Protein AF-A0A2R6AA94-F1 (afdb_monomer)

Nearest PDB structures (foldseek):
  1dp7-assembly1_P-2  TM=8.544E-01  e=2.135E-04  unclassified
  5x11-assembly3_D  TM=3.792E-01  e=9.110E-01  Bacillus spizizenii str. W23
  5x11-assembly4_G  TM=3.618E-01  e=1.618E+00  Bacillus spizizenii str. W23
  5x11-assembly4_H  TM=3.667E-01  e=3.062E+00  Bacillus spizizenii str. W23
  5x11-assembly2_E  TM=3.304E-01  e=2.695E+00  Bacillus spizizenii str. W23

Sequence (175 aa):
MEFPYEFEDDPGKRKKILAECTTDEEKSGILNWALEGLRRLLKTGKFTADEGDSAKIRDRWMRETNPAYDFLTTYVERDPTGAIMKKNLWMRYLAWREEQGLPADGRQNEFSVLVQTMFRAKSMRVRISGERVYVWVGIRWKEQEKQDQEPSNLNYGDEDSSSYRRLGEPELETE

Organism: NCBI:txid1978157

Solvent-accessible surface area (backbone atoms only — not comparable to full-atom values): 10996 Å² total; per-residue (Å²): 136,87,73,96,69,80,84,76,92,45,73,72,56,62,72,41,49,61,61,70,66,57,34,73,65,50,48,51,50,53,47,53,53,49,50,52,52,46,55,50,32,72,72,65,75,49,80,97,61,72,90,78,39,68,65,55,54,48,52,50,50,42,41,76,73,31,66,70,54,32,51,45,70,68,47,43,42,74,28,85,88,26,62,41,47,51,65,58,58,52,50,52,50,52,51,50,32,52,76,70,72,45,78,89,81,87,59,59,66,61,52,52,51,46,48,31,69,76,50,66,34,41,84,45,80,46,76,58,98,88,42,84,43,54,28,32,37,21,26,32,74,37,77,86,65,66,73,75,74,63,89,75,89,65,88,71,80,86,80,79,89,82,68,84,87,71,90,83,74,83,82,76,87,75,135

pLDDT: mean 77.9, std 21.14, range [28.8, 97.06]

Foldseek 3Di:
DDDPDDDDPDPVVVVCVCVVCPDPVNVVVVVVVVVVQVVVCVVVVDHPDPPPCPVVVVLVVCLVPPLLSVLCVPWKDFDQADKDFLVVSVVVSQVVCVVVVHDGDPPSVVSVVVCCVVQVWDWDWDADPNDTTIMTHGMDTDPVVPPPPPDDDDDDPDDDPPPPPDPDDDPDDDD

Mean predicted aligned error: 14.35 Å

Secondary structure (DSSP, 8-state):
-----PPP--HHHHHHHHHHHTSHHHHHHHHHHHHHHHHHHHHHSS----TTTHHHHHHHHHHHH-HHHHHHHHHEEEEEEEEEEHHHHHHHHHHHHHHTTPPP---HHHHHHHHHHHH--EEEEEEETTEEEEEEEEEEE-GGGSSS-S-------S--GGGTT----------

Structure (mmCIF, N/CA/C/O backbone):
data_AF-A0A2R6AA94-F1
#
_entry.id   AF-A0A2R6AA94-F1
#
loop_
_atom_site.group_PDB
_atom_site.id
_atom_site.type_symbol
_atom_site.label_atom_id
_atom_site.label_alt_id
_atom_site.label_comp_id
_atom_site.label_asym_id
_atom_site.label_entity_id
_atom_site.label_seq_id
_atom_site.pdbx_PDB_ins_code
_atom_site.Cartn_x
_atom_site.Cartn_y
_atom_site.Cartn_z
_atom_site.occupancy
_atom_site.B_iso_or_equiv
_atom_site.auth_seq_id
_atom_site.auth_comp_id
_atom_site.auth_asym_id
_atom_site.auth_atom_id
_atom_site.pdbx_PDB_model_num
ATOM 1 N N . MET A 1 1 ? -11.748 8.642 6.843 1.00 55.03 1 MET A N 1
ATOM 2 C CA . MET A 1 1 ? -12.410 9.427 7.908 1.00 55.03 1 MET A CA 1
ATOM 3 C C . MET A 1 1 ? -11.528 10.631 8.121 1.00 55.03 1 MET A C 1
ATOM 5 O O . MET A 1 1 ? -10.407 10.452 8.575 1.00 55.03 1 MET A O 1
ATOM 9 N N . GLU A 1 2 ? -11.968 11.800 7.673 1.00 54.81 2 GLU A N 1
ATOM 10 C CA . GLU A 1 2 ? -11.219 13.036 7.884 1.00 54.81 2 GLU A CA 1
ATOM 11 C C . GLU A 1 2 ? -11.578 13.599 9.255 1.00 54.81 2 GLU A C 1
ATOM 13 O O . GLU A 1 2 ? -12.751 13.637 9.631 1.00 54.81 2 GLU A O 1
ATOM 18 N N . PHE A 1 3 ? -10.559 13.994 10.011 1.00 78.50 3 PHE A N 1
ATOM 19 C CA . PHE A 1 3 ? -10.720 14.688 11.279 1.00 78.50 3 PHE A CA 1
ATOM 20 C C . PHE A 1 3 ? -10.460 16.171 11.002 1.00 78.50 3 PHE A C 1
ATOM 22 O O . PHE A 1 3 ? -9.302 16.564 10.907 1.00 78.50 3 PHE A O 1
ATOM 29 N N . PRO A 1 4 ? -11.506 16.998 10.824 1.00 80.69 4 PRO A N 1
ATOM 30 C CA . PRO A 1 4 ? -11.363 18.388 10.376 1.00 80.69 4 PRO A CA 1
ATOM 31 C C . PRO A 1 4 ? -10.738 19.315 11.431 1.00 80.69 4 PRO A C 1
ATOM 33 O O . PRO A 1 4 ? -10.525 20.494 11.163 1.00 80.69 4 PRO A O 1
ATOM 36 N N . TYR A 1 5 ? -10.472 18.797 12.632 1.00 81.56 5 TYR A N 1
ATOM 37 C CA . TYR A 1 5 ? -9.893 19.533 13.746 1.00 81.56 5 TYR A CA 1
ATOM 38 C C . TYR A 1 5 ? -8.536 18.935 14.108 1.00 81.56 5 TYR A C 1
ATOM 40 O O . TYR A 1 5 ? -8.430 17.736 14.373 1.00 81.56 5 TYR A O 1
ATOM 48 N N . GLU A 1 6 ? -7.518 19.787 14.150 1.00 72.06 6 GLU A N 1
ATOM 49 C CA . GLU A 1 6 ? -6.180 19.450 14.622 1.00 72.06 6 GLU A CA 1
ATOM 50 C C . GLU A 1 6 ? -6.016 19.925 16.070 1.00 72.06 6 GLU A C 1
ATOM 52 O O . GLU A 1 6 ? -6.468 21.010 16.445 1.00 72.06 6 GLU A O 1
ATOM 57 N N . PHE A 1 7 ? -5.389 19.100 16.907 1.00 77.06 7 PHE A N 1
ATOM 58 C CA . PHE A 1 7 ? -5.047 19.512 18.262 1.00 77.06 7 PHE A CA 1
ATOM 59 C C . PHE A 1 7 ? -3.805 20.404 18.204 1.00 77.06 7 PHE A C 1
ATOM 61 O O . PHE A 1 7 ? -2.733 19.945 17.822 1.00 77.06 7 PHE A O 1
ATOM 68 N N . GLU A 1 8 ? -3.932 21.666 18.615 1.00 74.19 8 GLU A N 1
ATOM 69 C CA . GLU A 1 8 ? -2.769 22.535 18.815 1.00 74.19 8 GLU A CA 1
ATOM 70 C C . GLU A 1 8 ? -1.832 21.920 19.864 1.00 74.19 8 GLU A C 1
ATOM 72 O O . GLU A 1 8 ? -2.272 21.566 20.964 1.00 74.19 8 GLU A O 1
ATOM 77 N N . ASP A 1 9 ? -0.535 21.832 19.552 1.00 69.25 9 ASP A N 1
ATOM 78 C CA . ASP A 1 9 ? 0.471 21.205 20.415 1.00 69.25 9 ASP A CA 1
ATOM 79 C C . ASP A 1 9 ? 0.877 22.092 21.610 1.00 69.25 9 ASP A C 1
ATOM 81 O O . ASP A 1 9 ? 2.051 22.322 21.893 1.00 69.25 9 ASP A O 1
ATOM 85 N N . ASP A 1 10 ? -0.102 22.597 22.360 1.00 77.56 10 ASP A N 1
ATOM 86 C CA . ASP A 1 10 ? 0.103 23.416 23.553 1.00 77.56 10 ASP A CA 1
ATOM 87 C C . ASP A 1 10 ? 0.359 22.510 24.781 1.00 77.56 10 ASP A C 1
ATOM 89 O O . ASP A 1 10 ? -0.520 21.735 25.192 1.00 77.56 10 ASP A O 1
ATOM 93 N N . PRO A 1 11 ? 1.555 22.568 25.405 1.00 72.38 11 PRO A N 1
ATOM 94 C CA . PRO A 1 11 ? 1.872 21.799 26.610 1.00 72.38 11 PRO A CA 1
ATOM 95 C C . PRO A 1 11 ? 0.902 22.057 27.776 1.00 72.38 11 PRO A C 1
ATOM 97 O O . PRO A 1 11 ? 0.634 21.153 28.572 1.00 72.38 11 PRO A O 1
ATOM 100 N N . GLY A 1 12 ? 0.358 23.274 27.881 1.00 73.50 12 GLY A N 1
ATOM 101 C CA . GLY A 1 12 ? -0.584 23.668 28.926 1.00 73.50 12 GLY A CA 1
ATOM 102 C C . GLY A 1 12 ? -1.959 23.022 28.760 1.00 73.50 12 GLY A C 1
ATOM 103 O O . GLY A 1 12 ? -2.524 22.530 29.741 1.00 73.50 12 GLY A O 1
ATOM 104 N N . LYS A 1 13 ? -2.472 22.960 27.523 1.00 69.50 13 LYS A N 1
ATOM 105 C CA . LYS A 1 13 ? -3.739 22.281 27.194 1.00 69.50 13 LYS A CA 1
ATOM 106 C C . LYS A 1 13 ? -3.623 20.765 27.360 1.00 69.50 13 LYS A C 1
ATOM 108 O O . LYS A 1 13 ? -4.474 20.161 28.010 1.00 69.50 13 LYS A O 1
ATOM 113 N N . ARG A 1 14 ? -2.530 20.145 26.891 1.00 68.62 14 ARG A N 1
ATOM 114 C CA . ARG A 1 14 ? -2.291 18.689 27.029 1.00 68.62 14 ARG A CA 1
ATOM 115 C C . ARG A 1 14 ? -2.367 18.194 28.469 1.00 68.62 14 ARG A C 1
ATOM 117 O O . ARG A 1 14 ? -2.943 17.141 28.730 1.00 68.62 14 ARG A O 1
ATOM 124 N N . LYS A 1 15 ? -1.824 18.966 29.415 1.00 71.94 15 LYS A N 1
ATOM 125 C CA . LYS A 1 15 ? -1.829 18.601 30.839 1.00 71.94 15 LYS A CA 1
ATOM 126 C C . LYS A 1 15 ? -3.233 18.632 31.462 1.00 71.94 15 LYS A C 1
ATOM 128 O O . LYS A 1 15 ? -3.450 17.966 32.470 1.00 71.94 15 LYS A O 1
ATOM 133 N N . LYS A 1 16 ? -4.170 19.387 30.876 1.00 80.88 16 LYS A N 1
ATOM 134 C CA . LYS A 1 16 ? -5.548 19.540 31.366 1.00 80.88 16 LYS A CA 1
ATOM 135 C C . LYS A 1 16 ? -6.554 18.631 30.668 1.00 80.88 16 LYS A C 1
ATOM 137 O O . LYS A 1 16 ? -7.459 18.159 31.340 1.00 80.88 16 LYS A O 1
ATOM 142 N N . ILE A 1 17 ? -6.352 18.312 29.386 1.00 82.94 17 ILE A N 1
ATOM 143 C CA . ILE A 1 17 ? -7.263 17.467 28.590 1.00 82.94 17 ILE A CA 1
ATOM 144 C C . ILE A 1 17 ? -7.601 16.155 29.300 1.00 82.94 17 ILE A C 1
ATOM 146 O O . ILE A 1 17 ? -8.764 15.784 29.381 1.00 82.94 17 ILE A O 1
ATOM 150 N N . LEU A 1 18 ? -6.605 15.461 29.863 1.00 81.62 18 LEU A N 1
ATOM 151 C CA . LEU A 1 18 ? -6.873 14.214 30.583 1.00 81.62 18 LEU A CA 1
ATOM 152 C C . LEU A 1 18 ? -7.785 14.441 31.791 1.00 81.62 18 LEU A C 1
ATOM 154 O O . LEU A 1 18 ? -8.709 13.667 31.991 1.00 81.62 18 LEU A O 1
ATOM 158 N N . ALA A 1 19 ? -7.559 15.495 32.573 1.00 85.25 19 ALA A N 1
ATOM 159 C CA . ALA A 1 19 ? -8.386 15.800 33.738 1.00 85.25 19 ALA A CA 1
ATOM 160 C C . ALA A 1 19 ? -9.806 16.241 33.342 1.00 85.25 19 ALA A C 1
ATOM 162 O O . ALA A 1 19 ? -10.767 15.851 33.997 1.00 85.25 19 ALA A O 1
ATOM 163 N N . GLU A 1 20 ? -9.938 17.006 32.258 1.00 85.81 20 GLU A N 1
ATOM 164 C CA . GLU A 1 20 ? -11.220 17.497 31.740 1.00 85.81 20 GLU A CA 1
ATOM 165 C C . GLU A 1 20 ? -12.053 16.382 31.087 1.00 85.81 20 GLU A C 1
ATOM 167 O O . GLU A 1 20 ? -13.261 16.334 31.281 1.00 85.81 20 GLU A O 1
ATOM 172 N N . CYS A 1 21 ? -11.425 15.442 30.373 1.00 83.00 21 CYS A N 1
ATOM 173 C CA . CYS A 1 21 ? -12.114 14.323 29.719 1.00 83.00 21 CYS A CA 1
ATOM 174 C C . CYS A 1 21 ? -12.300 13.088 30.619 1.00 83.00 21 CYS A C 1
ATOM 176 O O . CYS A 1 21 ? -12.911 12.110 30.195 1.00 83.00 21 CYS A O 1
ATOM 178 N N . THR A 1 22 ? -11.740 13.082 31.834 1.00 88.19 22 THR A N 1
ATOM 179 C CA . THR A 1 22 ? -11.863 11.956 32.782 1.00 88.19 22 THR A CA 1
ATOM 180 C C . THR A 1 22 ? -12.438 12.382 34.132 1.00 88.19 22 THR A C 1
ATOM 182 O O . THR A 1 22 ? -12.116 11.797 35.171 1.00 88.19 22 THR A O 1
ATOM 185 N N . THR A 1 23 ? -13.330 13.374 34.128 1.00 92.81 23 THR A N 1
ATOM 186 C CA . THR A 1 23 ? -14.190 13.647 35.286 1.00 92.81 23 THR A CA 1
ATOM 187 C C . THR A 1 23 ? -15.057 12.429 35.601 1.00 92.81 23 THR A C 1
ATOM 189 O O . THR A 1 23 ? -15.234 11.527 34.774 1.00 92.81 23 THR A O 1
ATOM 192 N N . ASP A 1 24 ? -15.580 12.355 36.819 1.00 93.19 24 ASP A N 1
ATOM 193 C CA . ASP A 1 24 ? -16.389 11.205 37.225 1.00 93.19 24 ASP A CA 1
ATOM 194 C C . ASP A 1 24 ? -17.724 11.157 36.466 1.00 93.19 24 ASP A C 1
ATOM 196 O O . ASP A 1 24 ? -18.227 10.068 36.170 1.00 93.19 24 ASP A O 1
ATOM 200 N N . GLU A 1 25 ? -18.239 12.315 36.049 1.00 93.88 25 GLU A N 1
ATOM 201 C CA . GLU A 1 25 ? -19.372 12.445 35.138 1.00 93.88 25 GLU A CA 1
ATOM 202 C C . GLU A 1 25 ? -19.054 11.880 33.747 1.00 93.88 25 GLU A C 1
ATOM 204 O O . GLU A 1 25 ? -19.809 11.040 33.257 1.00 93.88 25 GLU A O 1
ATOM 209 N N . GLU A 1 26 ? -17.927 12.262 33.133 1.00 93.38 26 GLU A N 1
ATOM 210 C CA . GLU A 1 26 ? -17.515 11.756 31.812 1.00 93.38 26 GLU A CA 1
ATOM 211 C C . GLU A 1 26 ? -17.250 10.246 31.846 1.00 93.38 26 GLU A C 1
ATOM 213 O O . GLU A 1 26 ? -17.718 9.500 30.983 1.00 93.38 26 GLU A O 1
ATOM 218 N N . LYS A 1 27 ? -16.578 9.749 32.895 1.00 92.69 27 LYS A N 1
ATOM 219 C CA . LYS A 1 27 ? -16.373 8.304 33.101 1.00 92.69 27 LYS A CA 1
ATOM 220 C C . LYS A 1 27 ? -17.699 7.559 33.209 1.00 92.69 27 LYS A C 1
ATOM 222 O O . LYS A 1 27 ? -17.864 6.509 32.588 1.00 92.69 27 LYS A O 1
ATOM 227 N N . SER A 1 28 ? -18.639 8.091 33.989 1.00 95.25 28 SER A N 1
ATOM 228 C CA . SER A 1 28 ? -19.971 7.502 34.144 1.00 95.25 28 SER A CA 1
ATOM 229 C C . SER A 1 28 ? -20.755 7.547 32.830 1.00 95.25 28 SER A C 1
ATOM 231 O O . SER A 1 28 ? -21.436 6.581 32.487 1.00 95.25 28 SER A O 1
ATOM 233 N N . GLY A 1 29 ? -20.617 8.624 32.053 1.00 94.75 29 GLY A N 1
ATOM 234 C CA . GLY A 1 29 ? -21.194 8.765 30.717 1.00 94.75 29 GLY A CA 1
ATOM 235 C C . GLY A 1 29 ? -20.677 7.705 29.743 1.00 94.75 29 GLY A C 1
ATOM 236 O O . GLY A 1 29 ? -21.471 6.966 29.156 1.00 94.75 29 GLY A O 1
ATOM 237 N N . ILE A 1 30 ? -19.353 7.562 29.638 1.00 95.19 30 ILE A N 1
ATOM 238 C CA . ILE A 1 30 ? -18.699 6.540 28.808 1.00 95.19 30 ILE A CA 1
ATOM 239 C C . ILE A 1 30 ? -19.108 5.132 29.254 1.00 95.19 30 ILE A C 1
ATOM 241 O O . ILE A 1 30 ? -19.398 4.280 28.412 1.00 95.19 30 ILE A O 1
ATOM 245 N N . LEU A 1 31 ? -19.182 4.877 30.565 1.00 95.56 31 LEU A N 1
ATOM 246 C CA . LEU A 1 31 ? -19.634 3.592 31.099 1.00 95.56 31 LEU A CA 1
ATOM 247 C C . LEU A 1 31 ? -21.081 3.291 30.690 1.00 95.56 31 LEU A C 1
ATOM 249 O O . LEU A 1 31 ? -21.365 2.187 30.231 1.00 95.56 31 LEU A O 1
ATOM 253 N N . ASN A 1 32 ? -21.987 4.261 30.803 1.00 97.06 32 ASN A N 1
ATOM 254 C CA . ASN A 1 32 ? -23.380 4.090 30.392 1.00 97.06 32 ASN A CA 1
ATOM 255 C C . ASN A 1 32 ? -23.495 3.793 28.890 1.00 97.06 32 ASN A C 1
ATOM 257 O O . ASN A 1 32 ? -24.249 2.903 28.493 1.00 97.06 32 ASN A O 1
ATOM 261 N N . TRP A 1 33 ? -22.703 4.468 28.053 1.00 95.44 33 TRP A N 1
ATOM 262 C CA . TRP A 1 33 ? -22.616 4.162 26.621 1.00 95.44 33 TRP A CA 1
ATOM 263 C C . TRP A 1 33 ? -22.083 2.752 26.356 1.00 95.44 33 TRP A C 1
ATOM 265 O O . TRP A 1 33 ? -22.627 2.032 25.516 1.00 95.44 33 TRP A O 1
ATOM 275 N N . ALA A 1 34 ? -21.051 2.326 27.088 1.00 95.44 34 ALA A N 1
ATOM 276 C CA . ALA A 1 34 ? -20.500 0.981 26.975 1.00 95.44 34 ALA A CA 1
ATOM 277 C C . ALA A 1 34 ? -21.518 -0.093 27.394 1.00 95.44 34 ALA A C 1
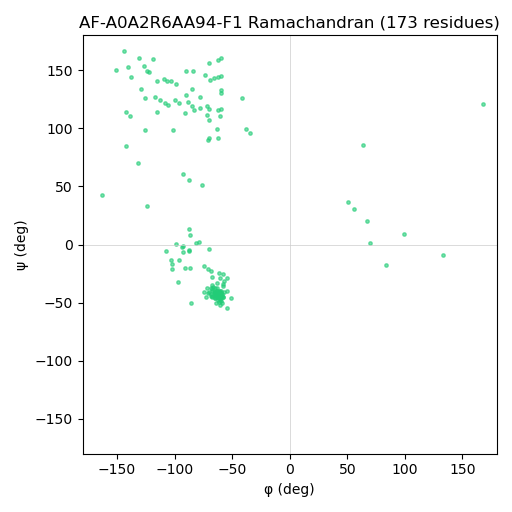ATOM 279 O O . ALA A 1 34 ? -21.637 -1.116 26.720 1.00 95.44 34 ALA A O 1
ATOM 280 N N . LEU A 1 35 ? -22.291 0.147 28.458 1.00 96.62 35 LEU A N 1
ATOM 281 C CA . LEU A 1 35 ? -23.354 -0.750 28.921 1.00 96.62 35 LEU A CA 1
ATOM 282 C C . LEU A 1 35 ? -24.502 -0.857 27.912 1.00 96.62 35 LEU A C 1
ATOM 284 O O . LEU A 1 35 ? -24.985 -1.961 27.659 1.00 96.62 35 LEU A O 1
ATOM 288 N N . GLU A 1 36 ? -24.907 0.250 27.289 1.00 95.44 36 GLU A N 1
ATOM 289 C CA . GLU A 1 36 ? -25.899 0.223 26.208 1.00 95.44 36 GLU A CA 1
ATOM 290 C C . GLU A 1 36 ? -25.370 -0.558 24.993 1.00 95.44 36 GLU A C 1
ATOM 292 O O . GLU A 1 36 ? -26.054 -1.427 24.443 1.00 95.44 36 GLU A O 1
ATOM 297 N N . GLY A 1 37 ? -24.105 -0.333 24.622 1.00 93.19 37 GLY A N 1
ATOM 298 C CA . GLY A 1 37 ? -23.417 -1.103 23.587 1.00 93.19 37 GLY A CA 1
ATOM 299 C C . GLY A 1 37 ? -23.360 -2.603 23.898 1.00 93.19 37 GLY A C 1
ATOM 300 O O . GLY A 1 37 ? -23.638 -3.421 23.018 1.00 93.19 37 GLY A O 1
ATOM 301 N N . LEU A 1 38 ? -23.068 -2.968 25.149 1.00 94.00 38 LEU A N 1
ATOM 302 C CA . LEU A 1 38 ? -23.065 -4.348 25.632 1.00 94.00 38 LEU A CA 1
ATOM 303 C C . LEU A 1 38 ? -24.464 -4.966 25.570 1.00 94.00 38 LEU A C 1
ATOM 305 O O . LEU A 1 38 ? -24.617 -6.082 25.080 1.00 94.00 38 LEU A O 1
ATOM 309 N N . ARG A 1 39 ? -25.499 -4.245 26.011 1.00 95.12 39 ARG A N 1
ATOM 310 C CA . ARG A 1 39 ? -26.891 -4.708 25.935 1.00 95.12 39 ARG A CA 1
ATOM 311 C C . ARG A 1 39 ? -27.298 -4.997 24.493 1.00 95.12 39 ARG A C 1
ATOM 313 O O . ARG A 1 39 ? -27.901 -6.036 24.220 1.00 95.12 39 ARG A O 1
ATOM 320 N N . ARG A 1 40 ? -26.938 -4.106 23.564 1.00 93.31 40 ARG A N 1
ATOM 321 C CA . ARG A 1 40 ? -27.139 -4.315 22.126 1.00 93.31 40 ARG A CA 1
ATOM 322 C C . ARG A 1 40 ? -26.400 -5.562 21.644 1.00 93.31 40 ARG A C 1
ATOM 324 O O . ARG A 1 40 ? -27.021 -6.394 20.995 1.00 93.31 40 ARG A O 1
ATOM 331 N N . LEU A 1 41 ? -25.123 -5.709 21.999 1.00 93.06 41 LEU A N 1
ATOM 332 C CA . LEU A 1 41 ? -24.277 -6.835 21.594 1.00 93.06 41 LEU A CA 1
ATOM 333 C C . LEU A 1 41 ? -24.817 -8.183 22.087 1.00 93.06 41 LEU A C 1
ATOM 335 O O . LEU A 1 41 ? -24.883 -9.134 21.316 1.00 93.06 41 LEU A O 1
ATOM 339 N N . LEU A 1 42 ? -25.250 -8.258 23.348 1.00 94.38 42 LEU A N 1
ATOM 340 C CA . LEU A 1 42 ? -25.860 -9.460 23.920 1.00 94.38 42 LEU A CA 1
ATOM 341 C C . LEU A 1 42 ? -27.176 -9.825 23.219 1.00 94.38 42 LEU A C 1
ATOM 343 O O . LEU A 1 42 ? -27.481 -11.004 23.070 1.00 94.38 42 LEU A O 1
ATOM 347 N N . LYS A 1 43 ? -27.944 -8.828 22.757 1.00 92.94 43 LYS A N 1
ATOM 348 C CA . LYS A 1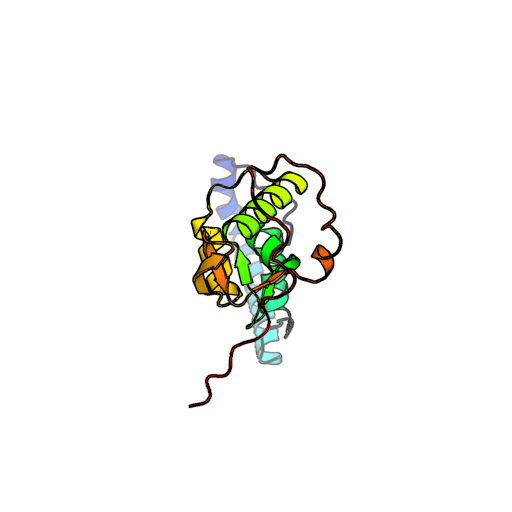 43 ? -29.187 -9.043 22.002 1.00 92.94 43 LYS A CA 1
ATOM 349 C C . LYS A 1 43 ? -28.934 -9.495 20.559 1.00 92.94 43 LYS A C 1
ATOM 351 O O . LYS A 1 43 ? -29.674 -10.334 20.057 1.00 92.94 43 LYS A O 1
ATOM 356 N N . THR A 1 44 ? -27.948 -8.915 19.874 1.00 89.88 44 THR A N 1
ATOM 357 C CA . THR A 1 44 ? -27.647 -9.215 18.461 1.00 89.88 44 THR A CA 1
ATOM 358 C C . THR A 1 44 ? -26.717 -10.412 18.285 1.00 89.88 44 THR A C 1
ATOM 360 O O . THR A 1 44 ? -26.657 -10.968 17.192 1.00 89.88 44 THR A O 1
ATOM 363 N N . GLY A 1 45 ? -25.964 -10.790 19.322 1.00 89.25 45 GLY A N 1
ATOM 364 C CA . GLY A 1 45 ? -24.968 -11.866 19.290 1.00 89.25 45 GLY A CA 1
ATOM 365 C C . GLY A 1 45 ? -23.720 -11.551 18.456 1.00 89.25 45 GLY A C 1
ATOM 366 O O . GLY A 1 45 ? -22.836 -12.395 18.336 1.00 89.25 45 GLY A O 1
ATOM 367 N N . LYS A 1 46 ? -23.635 -10.352 17.869 1.00 83.12 46 LYS A N 1
ATOM 368 C CA . LYS A 1 46 ? -22.522 -9.904 17.024 1.00 83.12 46 LYS A CA 1
ATOM 369 C C . LYS A 1 46 ? -22.341 -8.396 17.098 1.00 83.12 46 LYS A C 1
ATOM 371 O O . LYS A 1 46 ? -23.312 -7.658 17.301 1.00 83.12 46 LYS A O 1
ATOM 376 N N . PHE A 1 47 ? -21.103 -7.943 16.915 1.00 82.94 47 PHE A N 1
ATOM 377 C CA . PHE A 1 47 ? -20.822 -6.523 16.731 1.00 82.94 47 PHE A CA 1
ATOM 378 C C . PHE A 1 47 ? -21.517 -6.020 15.468 1.00 82.94 47 PHE A C 1
ATOM 380 O O . PHE A 1 47 ? -21.605 -6.733 14.469 1.00 82.94 47 PHE A O 1
ATOM 387 N N . THR A 1 48 ? -21.990 -4.777 15.511 1.00 72.69 48 THR A N 1
ATOM 388 C CA . THR A 1 48 ? -22.420 -4.068 14.310 1.00 72.69 48 THR A CA 1
ATOM 389 C C . THR A 1 48 ? -21.166 -3.731 13.508 1.00 72.69 48 THR A C 1
ATOM 391 O O . THR A 1 48 ? -20.520 -2.717 13.747 1.00 72.69 48 THR A O 1
ATOM 394 N N . ALA A 1 49 ? -20.770 -4.634 12.624 1.00 64.31 49 ALA A N 1
ATOM 395 C CA . ALA A 1 49 ? -19.822 -4.356 11.561 1.00 64.31 49 ALA A CA 1
ATOM 396 C C . ALA A 1 49 ? -20.609 -4.356 10.253 1.00 64.31 49 ALA A C 1
ATOM 398 O O . ALA A 1 49 ? -21.512 -5.181 10.093 1.00 64.31 49 ALA A O 1
ATOM 399 N N . ASP A 1 50 ? -20.267 -3.471 9.320 1.00 57.91 50 ASP A N 1
ATOM 400 C CA . ASP A 1 50 ? -20.659 -3.682 7.931 1.00 57.91 50 ASP A CA 1
ATOM 401 C C . ASP A 1 50 ? -19.973 -4.975 7.465 1.00 57.91 50 ASP A C 1
ATOM 403 O O . ASP A 1 50 ? -18.764 -5.019 7.210 1.00 57.91 50 ASP A O 1
ATOM 407 N N . GLU A 1 51 ? -20.732 -6.073 7.462 1.00 49.84 51 GLU A N 1
ATOM 408 C CA . GLU A 1 51 ? -20.296 -7.386 6.991 1.00 49.84 51 GLU A CA 1
ATOM 409 C C . GLU A 1 51 ? -19.952 -7.266 5.497 1.00 49.84 51 GLU A C 1
ATOM 411 O O . GLU A 1 51 ? -20.810 -7.380 4.627 1.00 49.84 51 GLU A O 1
ATOM 416 N N . GLY A 1 52 ? -18.681 -6.974 5.201 1.00 56.12 52 GLY A N 1
ATOM 417 C CA . GLY A 1 52 ? -18.152 -6.840 3.840 1.00 56.12 52 GLY A CA 1
ATOM 418 C C . GLY A 1 52 ? -17.281 -5.608 3.581 1.00 56.12 52 GLY A C 1
ATOM 419 O O . GLY A 1 52 ? -16.650 -5.546 2.524 1.00 56.12 52 GLY A O 1
ATOM 420 N N . ASP A 1 53 ? -17.197 -4.656 4.516 1.00 62.59 53 ASP A N 1
ATOM 421 C CA . ASP A 1 53 ? -16.524 -3.371 4.269 1.00 62.59 53 ASP A CA 1
ATOM 422 C C . ASP A 1 53 ? -15.128 -3.240 4.879 1.00 62.59 53 ASP A C 1
ATOM 424 O O . ASP A 1 53 ? -14.386 -2.361 4.469 1.00 62.59 53 ASP A O 1
ATOM 428 N N . SER A 1 54 ? -14.687 -4.111 5.791 1.00 72.62 54 SER A N 1
ATOM 429 C CA . SER A 1 54 ? -13.356 -3.953 6.410 1.00 72.62 54 SER A CA 1
ATOM 430 C C . SER A 1 54 ? -12.209 -3.995 5.390 1.00 72.62 54 SER A C 1
ATOM 432 O O . SER A 1 54 ? -11.282 -3.189 5.469 1.00 72.62 54 SER A O 1
ATOM 434 N N . ALA A 1 55 ? -12.293 -4.881 4.392 1.00 75.69 55 ALA A N 1
ATOM 435 C CA . ALA A 1 55 ? -11.337 -4.942 3.289 1.00 75.69 55 ALA A CA 1
ATOM 436 C C . ALA A 1 55 ? -11.437 -3.708 2.378 1.00 75.69 55 ALA A C 1
ATOM 438 O O . ALA A 1 55 ? -10.418 -3.124 2.037 1.00 75.69 55 ALA A O 1
ATOM 439 N N . LYS A 1 56 ? -12.652 -3.252 2.052 1.00 78.69 56 LYS A N 1
ATOM 440 C CA . LYS A 1 56 ? -12.878 -2.067 1.208 1.00 78.69 56 LYS A CA 1
ATOM 441 C C . LYS A 1 56 ? -12.442 -0.769 1.887 1.00 78.69 56 LYS A C 1
ATOM 443 O O . LYS A 1 56 ? -11.857 0.094 1.241 1.00 78.69 56 LYS A O 1
ATOM 448 N N . ILE A 1 57 ? -12.706 -0.635 3.186 1.00 79.56 57 ILE A N 1
ATOM 449 C CA . ILE A 1 57 ? -12.261 0.475 4.032 1.00 79.56 57 ILE A CA 1
ATOM 450 C C . ILE A 1 57 ? -10.737 0.470 4.102 1.00 79.56 57 ILE A C 1
ATOM 452 O O . ILE A 1 57 ? -10.120 1.516 3.916 1.00 79.56 57 ILE A O 1
ATOM 456 N N . ARG A 1 58 ? -10.123 -0.701 4.315 1.00 82.75 58 ARG A N 1
ATOM 457 C CA . ARG A 1 58 ? -8.665 -0.846 4.302 1.00 82.75 58 ARG A CA 1
ATOM 458 C C . ARG A 1 58 ? -8.072 -0.464 2.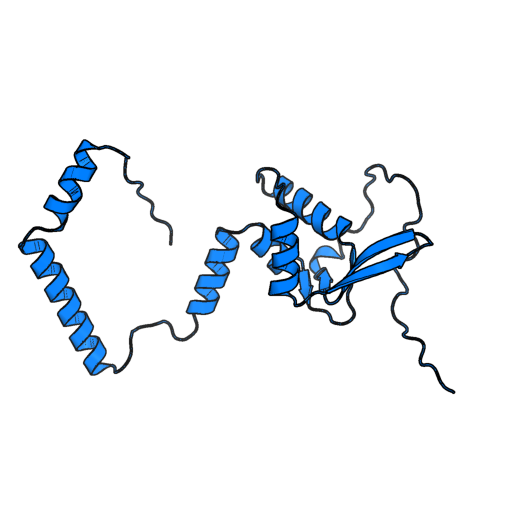947 1.00 82.75 58 ARG A C 1
ATOM 460 O O . ARG A 1 58 ? -7.106 0.287 2.921 1.00 82.75 58 ARG A O 1
ATOM 467 N N . ASP A 1 59 ? -8.633 -0.955 1.848 1.00 83.75 59 ASP A N 1
ATOM 468 C CA . ASP A 1 59 ? -8.140 -0.663 0.500 1.00 83.75 59 ASP A CA 1
ATOM 469 C C . ASP A 1 59 ? -8.283 0.826 0.170 1.00 83.75 59 ASP A C 1
ATOM 471 O O . ASP A 1 59 ? -7.349 1.427 -0.357 1.00 83.75 59 ASP A O 1
ATOM 475 N N . ARG A 1 60 ? -9.410 1.451 0.542 1.00 83.44 60 ARG A N 1
ATOM 476 C CA . ARG A 1 60 ? -9.609 2.902 0.416 1.00 83.44 60 ARG A CA 1
ATOM 477 C C . ARG A 1 60 ? -8.553 3.675 1.201 1.00 83.44 60 ARG A C 1
ATOM 479 O O . ARG A 1 60 ? -7.879 4.526 0.637 1.00 83.44 60 ARG A O 1
ATOM 486 N N . TRP A 1 61 ? -8.361 3.327 2.471 1.00 85.31 61 TRP A N 1
ATOM 487 C CA . TRP A 1 61 ? -7.376 3.979 3.329 1.00 85.31 61 TRP A CA 1
ATOM 488 C C . TRP A 1 61 ? -5.945 3.810 2.802 1.00 85.31 61 TRP A C 1
ATOM 490 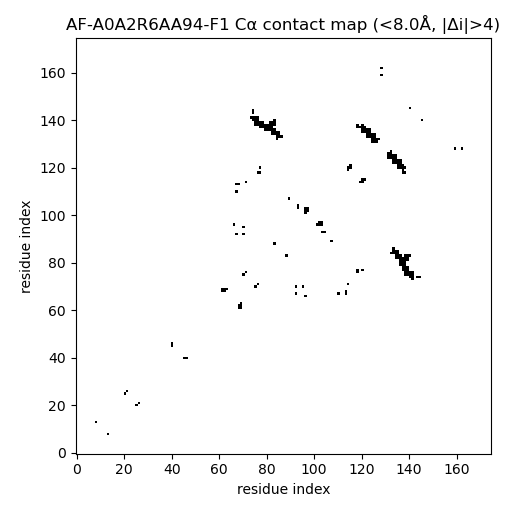O O . TRP A 1 61 ? -5.160 4.754 2.820 1.00 85.31 61 TRP A O 1
ATOM 500 N N . MET A 1 62 ? -5.598 2.631 2.279 1.00 86.00 62 MET A N 1
ATOM 501 C CA . MET A 1 62 ? -4.282 2.390 1.680 1.00 86.00 62 MET A CA 1
ATOM 502 C C . MET A 1 62 ? -4.067 3.194 0.397 1.00 86.00 62 MET A C 1
ATOM 504 O O . MET A 1 62 ? -2.959 3.677 0.187 1.00 86.00 62 MET A O 1
ATOM 508 N N . ARG A 1 63 ? -5.094 3.380 -0.441 1.00 86.44 63 ARG A N 1
ATOM 509 C CA . ARG A 1 63 ? -4.998 4.259 -1.620 1.00 86.44 63 ARG A CA 1
ATOM 510 C C . ARG A 1 63 ? -4.782 5.718 -1.228 1.00 86.44 63 ARG A C 1
ATOM 512 O O . ARG A 1 63 ? -3.940 6.381 -1.816 1.00 86.44 63 ARG A O 1
ATOM 519 N N . GLU A 1 64 ? -5.489 6.187 -0.203 1.00 83.44 64 GLU A N 1
ATOM 520 C CA . GLU A 1 64 ? -5.367 7.565 0.294 1.00 83.44 64 GLU A CA 1
ATOM 521 C C . GLU A 1 64 ? -4.000 7.838 0.947 1.00 83.44 64 GLU A C 1
ATOM 523 O O . GLU A 1 64 ? -3.467 8.938 0.839 1.00 83.44 64 GLU A O 1
ATOM 528 N N . THR A 1 65 ? -3.414 6.846 1.627 1.00 86.44 65 THR A N 1
ATOM 529 C CA . THR A 1 65 ? -2.201 7.043 2.446 1.00 86.44 65 THR A CA 1
ATOM 530 C C . THR A 1 65 ? -0.906 6.556 1.799 1.00 86.44 65 THR A C 1
ATOM 532 O O . THR A 1 65 ? 0.176 6.995 2.196 1.00 86.44 65 THR A O 1
ATOM 535 N N . ASN A 1 66 ? -0.974 5.656 0.813 1.00 90.25 66 ASN A N 1
ATOM 536 C CA . ASN A 1 66 ? 0.195 5.068 0.166 1.00 90.25 66 ASN A CA 1
ATOM 537 C C . ASN A 1 66 ? 0.141 5.250 -1.365 1.00 90.25 66 ASN A C 1
ATOM 539 O O . ASN A 1 66 ? -0.444 4.423 -2.070 1.00 90.25 66 ASN A O 1
ATOM 543 N N . PRO A 1 67 ? 0.840 6.266 -1.907 1.00 91.69 67 PRO A N 1
ATOM 544 C CA . PRO A 1 67 ? 0.873 6.531 -3.345 1.00 91.69 67 PRO A CA 1
ATOM 545 C C . PRO A 1 67 ? 1.394 5.363 -4.193 1.00 91.69 67 PRO A C 1
ATOM 547 O O . PRO A 1 67 ? 0.916 5.142 -5.301 1.00 91.69 67 PRO A O 1
ATOM 550 N N . ALA A 1 68 ? 2.352 4.576 -3.688 1.00 93.00 68 ALA A N 1
ATOM 551 C CA . ALA A 1 68 ? 2.849 3.399 -4.405 1.00 93.00 68 ALA A CA 1
ATOM 552 C C . ALA A 1 68 ? 1.775 2.310 -4.514 1.00 93.00 68 ALA A C 1
ATOM 554 O O . ALA A 1 68 ? 1.661 1.649 -5.546 1.00 93.00 68 ALA A O 1
ATOM 555 N N . TYR A 1 69 ? 0.984 2.128 -3.455 1.00 93.81 69 TYR A N 1
ATOM 556 C CA . TYR A 1 69 ? -0.146 1.207 -3.460 1.00 93.81 69 TYR A CA 1
ATOM 557 C C . TYR A 1 69 ? -1.220 1.671 -4.446 1.00 93.81 69 TYR A C 1
ATOM 559 O O . TYR A 1 69 ? -1.698 0.865 -5.248 1.00 93.81 69 TYR A O 1
ATOM 567 N N . ASP A 1 70 ? -1.566 2.958 -4.439 1.00 94.31 70 ASP A N 1
ATOM 568 C CA . ASP A 1 70 ? -2.562 3.496 -5.364 1.00 94.31 70 ASP A CA 1
ATOM 569 C C . ASP A 1 70 ? -2.121 3.365 -6.826 1.00 94.31 70 ASP A C 1
ATOM 571 O O . ASP A 1 70 ? -2.848 2.794 -7.639 1.00 94.31 70 ASP A O 1
ATOM 575 N N . PHE A 1 71 ? -0.880 3.746 -7.143 1.00 94.75 71 PHE A N 1
ATOM 576 C CA . PHE A 1 71 ? -0.308 3.561 -8.476 1.00 94.75 71 PHE A CA 1
ATOM 577 C C . PHE A 1 71 ? -0.382 2.097 -8.929 1.00 94.75 71 PHE A C 1
ATOM 579 O O . PHE A 1 71 ? -0.937 1.775 -9.979 1.00 94.75 71 PHE A O 1
ATOM 586 N N . LEU A 1 72 ? 0.144 1.173 -8.124 1.00 95.19 72 LEU A N 1
ATOM 587 C CA . LEU A 1 72 ? 0.193 -0.236 -8.500 1.00 95.19 72 LEU A CA 1
ATOM 588 C C . LEU A 1 72 ? -1.207 -0.842 -8.647 1.00 95.19 72 LEU A C 1
ATOM 590 O O . LEU A 1 72 ? -1.454 -1.573 -9.602 1.00 95.19 72 LEU A O 1
ATOM 594 N N . THR A 1 73 ? -2.137 -0.536 -7.740 1.00 93.00 73 THR A N 1
ATOM 595 C CA . THR A 1 73 ? -3.514 -1.048 -7.833 1.00 93.00 73 THR A CA 1
ATOM 596 C C . THR A 1 73 ? -4.316 -0.414 -8.961 1.00 93.00 73 THR A C 1
ATOM 598 O O . THR A 1 73 ? -5.299 -1.016 -9.403 1.00 93.00 73 THR A O 1
ATOM 601 N N . THR A 1 74 ? -3.921 0.760 -9.445 1.00 93.06 74 THR A N 1
ATOM 602 C CA . THR A 1 74 ? -4.576 1.458 -10.553 1.00 93.06 74 THR A CA 1
ATOM 603 C C . THR A 1 74 ? -4.040 0.979 -11.899 1.00 93.06 74 THR A C 1
ATOM 605 O O . THR A 1 74 ? -4.841 0.518 -12.710 1.00 93.06 74 THR A O 1
ATOM 608 N N . TYR A 1 75 ? -2.719 0.937 -12.094 1.00 94.38 75 TYR A N 1
ATOM 609 C CA . TYR A 1 75 ? -2.095 0.725 -13.410 1.00 94.38 75 TYR A CA 1
ATOM 610 C C . TYR A 1 75 ? -1.565 -0.685 -13.673 1.00 94.38 75 TYR A C 1
ATOM 612 O O . TYR A 1 75 ? -1.320 -1.042 -14.826 1.00 94.38 75 TYR A O 1
ATOM 620 N N . VAL A 1 76 ? -1.381 -1.505 -12.637 1.00 95.75 76 VAL A N 1
ATOM 621 C CA . VAL A 1 76 ? -0.785 -2.841 -12.766 1.00 95.75 76 VAL A CA 1
ATOM 622 C C . VAL A 1 76 ? -1.806 -3.911 -12.407 1.00 95.75 76 VAL A C 1
ATOM 624 O O . VAL A 1 76 ? -2.599 -3.772 -11.474 1.00 95.75 76 VAL A O 1
ATOM 627 N N . GLU A 1 77 ? -1.789 -5.010 -13.151 1.00 95.25 77 GLU A N 1
ATOM 628 C CA . GLU A 1 77 ? -2.556 -6.206 -12.829 1.00 95.25 77 GLU A CA 1
ATOM 629 C C . GLU A 1 77 ? -1.698 -7.466 -12.893 1.00 95.25 77 GLU A C 1
ATOM 631 O O . GLU A 1 77 ? -0.617 -7.502 -13.490 1.00 95.25 77 GLU A O 1
ATOM 636 N N . ARG A 1 78 ? -2.188 -8.519 -12.239 1.00 95.12 78 ARG A N 1
ATOM 637 C CA . ARG A 1 78 ? -1.530 -9.819 -12.236 1.00 95.12 78 ARG A CA 1
ATOM 638 C C . ARG A 1 78 ? -1.809 -10.534 -13.553 1.00 95.12 78 ARG A C 1
ATOM 640 O O . ARG A 1 78 ? -2.962 -10.761 -13.898 1.00 95.12 78 ARG A O 1
ATOM 647 N N . ASP A 1 79 ? -0.749 -10.968 -14.218 1.00 93.44 79 ASP A N 1
ATOM 648 C CA . ASP A 1 79 ? -0.821 -11.805 -15.413 1.00 93.44 79 ASP A CA 1
ATOM 649 C C . ASP A 1 79 ? 0.329 -12.818 -15.362 1.00 93.44 79 ASP A C 1
ATOM 651 O O . ASP A 1 79 ? 1.485 -12.403 -15.433 1.00 93.44 79 ASP A O 1
ATOM 655 N N . PRO A 1 80 ? 0.057 -14.131 -15.236 1.00 90.25 80 PRO A N 1
ATOM 656 C CA . PRO A 1 80 ? 1.094 -15.163 -15.193 1.00 90.25 80 PRO A CA 1
ATOM 657 C C . PRO A 1 80 ? 2.067 -15.138 -16.378 1.00 90.25 80 PRO A C 1
ATOM 659 O O . PRO A 1 80 ? 3.215 -15.546 -16.217 1.00 90.25 80 PRO A O 1
ATOM 662 N N . THR A 1 81 ? 1.612 -14.666 -17.539 1.00 89.06 81 THR A N 1
ATOM 663 C CA . THR A 1 81 ? 2.404 -14.557 -18.774 1.00 89.06 81 THR A CA 1
ATOM 664 C C . THR A 1 81 ? 3.000 -13.166 -18.975 1.00 89.06 81 THR A C 1
ATOM 666 O O . THR A 1 81 ? 3.906 -12.984 -19.785 1.00 89.06 81 THR A O 1
ATOM 669 N N . GLY A 1 82 ? 2.523 -12.185 -18.207 1.00 91.31 82 GLY A N 1
ATOM 670 C CA . GLY A 1 82 ? 2.947 -10.800 -18.301 1.00 91.31 82 GLY A CA 1
ATOM 671 C C . GLY A 1 82 ? 4.340 -10.566 -17.726 1.00 91.31 82 GLY A C 1
ATOM 672 O O . GLY A 1 82 ? 4.743 -11.163 -16.717 1.00 91.31 82 GLY A O 1
ATOM 673 N N . ALA A 1 83 ? 5.054 -9.632 -18.349 1.00 92.19 83 ALA A N 1
ATOM 674 C CA . ALA A 1 83 ? 6.291 -9.097 -17.815 1.00 92.19 83 ALA A CA 1
ATOM 675 C C . ALA A 1 83 ? 6.375 -7.577 -17.997 1.00 92.19 83 ALA A C 1
ATOM 677 O O . ALA A 1 83 ? 5.969 -7.032 -19.021 1.00 92.19 83 ALA A O 1
ATOM 678 N N . ILE A 1 84 ? 6.962 -6.896 -17.011 1.00 93.75 84 ILE A N 1
ATOM 679 C CA . ILE A 1 84 ? 7.278 -5.464 -17.075 1.00 93.75 84 ILE A CA 1
ATOM 680 C C . ILE A 1 84 ? 8.742 -5.270 -16.686 1.00 93.75 84 ILE A C 1
ATOM 682 O O . ILE A 1 84 ? 9.206 -5.805 -15.678 1.00 93.75 84 ILE A O 1
ATOM 686 N N . MET A 1 85 ? 9.490 -4.474 -17.450 1.00 91.69 85 MET A N 1
ATOM 687 C CA . MET A 1 85 ? 10.850 -4.087 -17.064 1.00 91.69 85 MET A CA 1
ATOM 688 C C . MET A 1 85 ? 10.845 -3.344 -15.729 1.00 91.69 85 MET A C 1
ATOM 690 O O . MET A 1 85 ? 10.089 -2.390 -15.543 1.00 91.69 85 MET A O 1
ATOM 694 N N . LYS A 1 86 ? 11.742 -3.728 -14.810 1.00 92.19 86 LYS A N 1
ATOM 695 C CA . LYS A 1 86 ? 11.825 -3.083 -13.490 1.00 92.19 86 LYS A CA 1
ATOM 696 C C . LYS A 1 86 ? 12.068 -1.581 -13.595 1.00 92.19 86 LYS A C 1
ATOM 698 O O . LYS A 1 86 ? 11.467 -0.813 -12.849 1.00 92.19 86 LYS A O 1
ATOM 703 N N . LYS A 1 87 ? 12.941 -1.187 -14.529 1.00 90.31 87 LYS A N 1
ATOM 704 C CA . LYS A 1 87 ? 13.268 0.213 -14.810 1.00 90.31 87 LYS A CA 1
ATOM 705 C C . LYS A 1 87 ? 12.024 0.979 -15.264 1.00 90.31 87 LYS A C 1
ATOM 707 O O . LYS A 1 87 ? 11.718 2.006 -14.676 1.00 90.31 87 LYS A O 1
ATOM 712 N N . ASN A 1 88 ? 11.271 0.446 -16.227 1.00 91.56 88 ASN A N 1
ATOM 713 C CA . ASN A 1 88 ? 10.088 1.118 -16.776 1.00 91.56 88 ASN A CA 1
ATOM 714 C C . ASN A 1 88 ? 8.982 1.269 -15.731 1.00 91.56 88 ASN A C 1
ATOM 716 O O . ASN A 1 88 ? 8.416 2.348 -15.606 1.00 91.56 88 ASN A O 1
ATOM 720 N N . LEU A 1 89 ? 8.724 0.224 -14.935 1.00 93.62 89 LEU A N 1
ATOM 721 C CA . LEU A 1 89 ? 7.732 0.292 -13.861 1.00 93.62 89 LEU A CA 1
ATOM 722 C C . LEU A 1 89 ? 8.078 1.384 -12.837 1.00 93.62 89 LEU A C 1
ATOM 724 O O . LEU A 1 89 ? 7.211 2.151 -12.432 1.00 93.62 89 LEU A O 1
ATOM 728 N N . TRP A 1 90 ? 9.351 1.465 -12.441 1.00 92.69 90 TRP A N 1
ATOM 729 C CA . TRP A 1 90 ? 9.821 2.480 -11.501 1.00 92.69 90 TRP A CA 1
ATOM 730 C C . TRP A 1 90 ? 9.762 3.896 -12.088 1.00 92.69 90 TRP A C 1
ATOM 732 O O . TRP A 1 90 ? 9.280 4.808 -11.425 1.00 92.69 90 TRP A O 1
ATOM 742 N N . MET A 1 91 ? 10.200 4.085 -13.336 1.00 91.75 91 MET A N 1
ATOM 743 C CA . MET A 1 91 ? 10.165 5.399 -13.988 1.00 91.75 91 MET A CA 1
ATOM 744 C C . MET A 1 91 ? 8.733 5.896 -14.203 1.00 91.75 91 MET A C 1
ATOM 746 O O . MET A 1 91 ? 8.460 7.058 -13.924 1.00 91.75 91 MET A O 1
ATOM 750 N N . ARG A 1 92 ? 7.802 5.025 -14.619 1.00 93.94 92 ARG A N 1
ATOM 751 C CA . ARG A 1 92 ? 6.383 5.392 -14.755 1.00 93.94 92 ARG A CA 1
ATOM 752 C C . ARG A 1 92 ? 5.768 5.780 -13.410 1.00 93.94 92 ARG A C 1
ATOM 754 O O . ARG A 1 92 ? 4.994 6.726 -13.371 1.00 93.94 92 ARG A O 1
ATOM 761 N N . TYR A 1 93 ? 6.141 5.110 -12.315 1.00 93.38 93 TYR A N 1
ATOM 762 C CA . TYR A 1 93 ? 5.717 5.513 -10.970 1.00 93.38 93 TYR A CA 1
ATOM 763 C C . TYR A 1 93 ? 6.242 6.903 -10.590 1.00 93.38 93 TYR A C 1
ATOM 765 O O . TYR A 1 93 ? 5.482 7.711 -10.067 1.00 93.38 93 TYR A O 1
ATOM 773 N N . LEU A 1 94 ? 7.515 7.206 -10.868 1.00 90.94 94 LEU A N 1
ATOM 774 C CA . LEU A 1 94 ? 8.076 8.534 -10.600 1.00 90.94 94 LEU A CA 1
ATOM 775 C C . LEU A 1 94 ? 7.392 9.629 -11.430 1.00 90.94 94 LEU A C 1
ATOM 777 O O . LEU A 1 94 ? 7.041 10.661 -10.868 1.00 90.94 94 LEU A O 1
ATOM 781 N N . ALA A 1 95 ? 7.146 9.374 -12.718 1.00 91.06 95 ALA A N 1
ATOM 782 C CA . ALA A 1 95 ? 6.407 10.290 -13.586 1.00 91.06 95 ALA A CA 1
ATOM 783 C C . ALA A 1 95 ? 4.973 10.512 -13.078 1.00 91.06 95 ALA A C 1
ATOM 785 O O . ALA A 1 95 ? 4.544 11.647 -12.909 1.00 91.06 95 ALA A O 1
ATOM 786 N N . TRP A 1 96 ? 4.266 9.437 -12.715 1.00 93.56 96 TRP A N 1
ATOM 787 C CA . TRP A 1 96 ? 2.931 9.546 -12.126 1.00 93.56 96 TRP A CA 1
ATOM 788 C C . TRP A 1 96 ? 2.938 10.346 -10.817 1.00 93.56 96 TRP A C 1
ATOM 790 O O . TRP A 1 96 ? 2.053 11.161 -10.587 1.00 93.56 96 TRP A O 1
ATOM 800 N N . ARG A 1 97 ? 3.945 10.170 -9.950 1.00 91.81 97 ARG A N 1
ATOM 801 C CA . ARG A 1 97 ? 4.061 10.976 -8.724 1.00 91.81 97 ARG A CA 1
ATOM 802 C C . ARG A 1 97 ? 4.207 12.464 -9.023 1.00 91.81 97 ARG A C 1
ATOM 804 O O . ARG A 1 97 ? 3.594 13.268 -8.325 1.00 91.81 97 ARG A O 1
ATOM 811 N N . GLU A 1 98 ? 5.011 12.808 -10.022 1.00 90.88 98 GLU A N 1
ATOM 812 C CA . GLU A 1 98 ? 5.195 14.188 -10.472 1.00 90.88 98 GLU A CA 1
ATOM 813 C C . GLU A 1 98 ? 3.884 14.770 -11.023 1.00 90.88 98 GLU A C 1
ATOM 815 O O . GLU A 1 98 ? 3.492 15.864 -10.622 1.00 90.88 98 GLU A O 1
ATOM 820 N N . GLU A 1 99 ? 3.143 14.001 -11.830 1.00 91.44 99 GLU A N 1
ATOM 821 C CA . GLU A 1 99 ? 1.800 14.361 -12.320 1.00 91.44 99 GLU A CA 1
ATOM 822 C C . GLU A 1 99 ? 0.806 14.617 -11.171 1.00 91.44 99 GLU A C 1
ATOM 824 O O 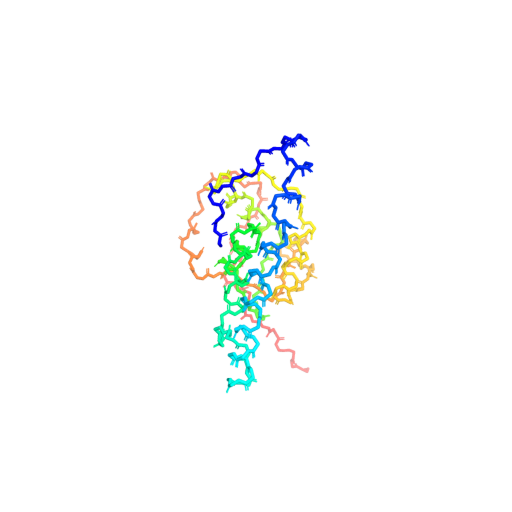. GLU A 1 99 ? -0.033 15.510 -11.265 1.00 91.44 99 GLU A O 1
ATOM 829 N N . GLN A 1 100 ? 0.908 13.863 -10.069 1.00 89.69 100 GLN A N 1
ATOM 830 C CA . GLN A 1 100 ? 0.088 14.053 -8.864 1.00 89.69 100 GLN A CA 1
ATOM 831 C C . GLN A 1 100 ? 0.599 15.169 -7.931 1.00 89.69 100 GLN A C 1
ATOM 833 O O . GLN A 1 100 ? 0.029 15.381 -6.861 1.00 89.69 100 GLN A O 1
ATOM 838 N N . GLY A 1 101 ? 1.685 15.869 -8.283 1.00 89.94 101 GLY A N 1
ATOM 839 C CA . GLY A 1 101 ? 2.286 16.910 -7.4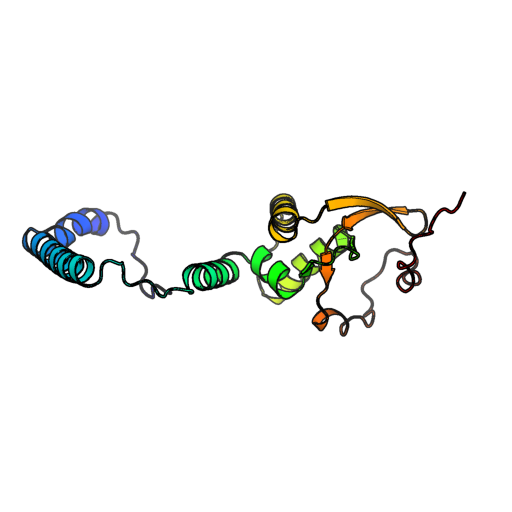40 1.00 89.94 101 GLY A CA 1
ATOM 840 C C . GLY A 1 101 ? 2.912 16.380 -6.143 1.00 89.94 101 GLY A C 1
ATOM 841 O O . GLY A 1 101 ? 3.088 17.130 -5.181 1.00 89.94 101 GLY A O 1
ATOM 842 N N . LEU A 1 102 ? 3.234 15.085 -6.086 1.00 88.56 102 LEU A N 1
ATOM 843 C CA . LEU A 1 102 ? 3.851 14.449 -4.927 1.00 88.56 102 LEU A CA 1
ATOM 844 C C . LEU A 1 102 ? 5.379 14.634 -4.956 1.00 88.56 102 LEU A C 1
ATOM 846 O O . LEU A 1 102 ? 5.983 14.628 -6.027 1.00 88.56 102 LEU A O 1
ATOM 850 N N . PRO A 1 103 ? 6.052 14.710 -3.791 1.00 84.38 103 PRO A N 1
ATOM 851 C CA . PRO A 1 103 ? 7.509 14.840 -3.741 1.00 84.38 103 PRO A CA 1
ATOM 852 C C . PRO A 1 103 ? 8.208 13.624 -4.366 1.00 84.38 103 PRO A C 1
ATOM 854 O O . PRO A 1 103 ? 7.627 12.541 -4.426 1.00 84.38 103 PRO A O 1
ATOM 857 N N . ALA A 1 104 ? 9.466 13.769 -4.786 1.00 78.69 104 ALA A N 1
ATOM 858 C CA . ALA A 1 104 ? 10.246 12.651 -5.319 1.00 78.69 104 ALA A CA 1
ATOM 859 C C . ALA A 1 104 ? 10.400 11.513 -4.286 1.00 78.69 104 ALA A C 1
ATOM 861 O O . ALA A 1 104 ? 10.524 11.762 -3.085 1.00 78.69 104 ALA A O 1
ATOM 862 N N . ASP A 1 105 ? 10.412 10.258 -4.751 1.00 79.75 105 ASP A N 1
ATOM 863 C CA . ASP A 1 105 ? 10.591 9.079 -3.895 1.00 79.75 105 ASP A CA 1
ATOM 864 C C . ASP A 1 105 ? 11.922 8.381 -4.166 1.00 79.75 105 ASP A C 1
ATOM 866 O O . ASP A 1 105 ? 12.192 7.951 -5.285 1.00 79.75 105 ASP A O 1
ATOM 870 N N . GLY A 1 106 ? 12.730 8.205 -3.122 1.00 80.19 106 GLY A N 1
ATOM 871 C CA . GLY A 1 106 ? 13.958 7.408 -3.179 1.00 80.19 106 GLY A CA 1
ATOM 872 C C . GLY A 1 106 ? 13.770 5.943 -2.768 1.00 80.19 106 GLY A C 1
ATOM 873 O O . GLY A 1 106 ? 14.709 5.153 -2.862 1.00 80.19 106 GLY A O 1
ATOM 874 N N . ARG A 1 107 ? 12.586 5.543 -2.285 1.00 87.44 107 ARG A N 1
ATOM 875 C CA . ARG A 1 107 ? 12.372 4.245 -1.617 1.00 87.44 107 ARG A CA 1
ATOM 876 C C . ARG A 1 107 ? 12.034 3.119 -2.597 1.00 87.44 107 ARG A C 1
ATOM 878 O O . ARG A 1 107 ? 11.042 2.405 -2.458 1.00 87.44 107 ARG A O 1
ATOM 885 N N . GLN A 1 108 ? 12.906 2.907 -3.580 1.00 89.19 108 GLN A N 1
ATOM 886 C CA . GLN A 1 108 ? 12.730 1.876 -4.612 1.00 89.19 108 GLN A CA 1
ATOM 887 C C . GLN A 1 108 ? 12.664 0.443 -4.042 1.00 89.19 108 GLN A C 1
ATOM 889 O O . GLN A 1 108 ? 12.001 -0.433 -4.610 1.00 89.19 108 GLN A O 1
ATOM 894 N N . ASN A 1 109 ? 13.323 0.193 -2.906 1.00 89.00 109 ASN A N 1
ATOM 895 C CA . ASN A 1 109 ? 13.276 -1.100 -2.222 1.00 89.00 109 ASN A CA 1
ATOM 896 C C . ASN A 1 109 ? 11.881 -1.392 -1.653 1.00 89.00 109 ASN A C 1
ATOM 898 O O . ASN A 1 109 ? 11.359 -2.483 -1.874 1.00 89.00 109 ASN A O 1
ATOM 902 N N . GLU A 1 110 ? 11.252 -0.417 -0.991 1.00 89.31 110 GLU A N 1
ATOM 903 C CA . GLU A 1 110 ? 9.884 -0.547 -0.465 1.00 89.31 110 GLU A CA 1
ATOM 904 C C . GLU A 1 110 ? 8.885 -0.772 -1.602 1.00 89.31 110 GLU A C 1
ATOM 906 O O . GLU A 1 110 ? 8.062 -1.684 -1.532 1.00 89.31 110 GLU A O 1
ATOM 911 N N . PHE A 1 111 ? 9.030 -0.023 -2.699 1.00 92.62 111 PHE A N 1
ATOM 912 C CA . PHE A 1 111 ? 8.238 -0.227 -3.911 1.00 92.62 111 PHE A CA 1
ATOM 913 C C . PHE A 1 111 ? 8.396 -1.649 -4.470 1.00 92.62 111 PHE A C 1
ATOM 915 O O . PHE A 1 111 ? 7.417 -2.314 -4.797 1.00 92.62 111 PHE A O 1
ATOM 922 N N . SER A 1 112 ? 9.627 -2.160 -4.541 1.00 92.69 112 SER A N 1
ATOM 923 C CA . SER A 1 112 ? 9.898 -3.512 -5.047 1.00 92.69 112 SER A CA 1
ATOM 924 C C . SER A 1 112 ? 9.296 -4.605 -4.161 1.00 92.69 112 SER A C 1
ATOM 926 O O . SER A 1 112 ? 8.737 -5.575 -4.678 1.00 92.69 112 SER A O 1
ATOM 928 N N . VAL A 1 113 ? 9.380 -4.448 -2.837 1.00 93.56 113 VAL A N 1
ATOM 929 C CA . VAL A 1 113 ? 8.730 -5.347 -1.871 1.00 9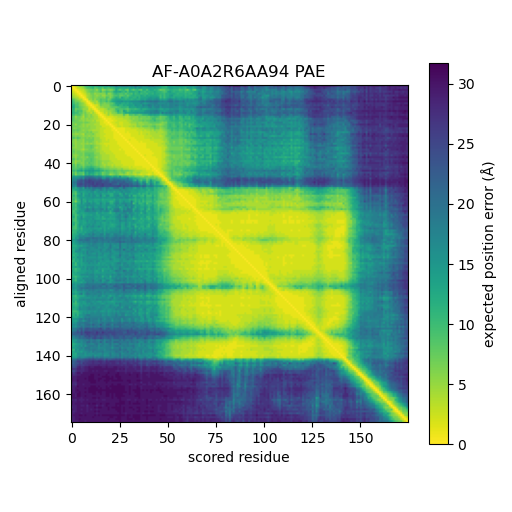3.56 113 VAL A CA 1
ATOM 930 C C . VAL A 1 113 ? 7.211 -5.288 -2.033 1.00 93.56 113 VAL A C 1
ATOM 932 O O . VAL A 1 113 ? 6.548 -6.327 -2.019 1.00 93.56 113 VAL A O 1
ATOM 935 N N . LEU A 1 114 ? 6.646 -4.100 -2.256 1.00 94.00 114 LEU A N 1
ATOM 936 C CA . LEU A 1 114 ? 5.215 -3.935 -2.494 1.00 94.00 114 LEU A CA 1
ATOM 937 C C . LEU A 1 114 ? 4.759 -4.663 -3.771 1.00 94.00 114 LEU A C 1
ATOM 939 O O . LEU A 1 114 ? 3.785 -5.409 -3.737 1.00 94.00 114 LEU A O 1
ATOM 943 N N . VAL A 1 115 ? 5.505 -4.549 -4.875 1.00 95.19 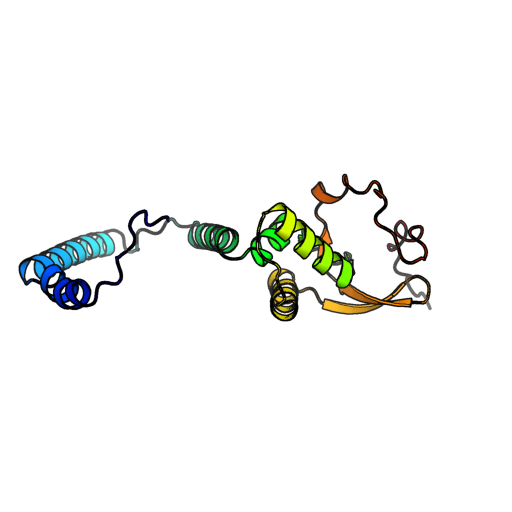115 VAL A N 1
ATOM 944 C CA . VAL A 1 115 ? 5.215 -5.277 -6.127 1.00 95.19 115 VAL A CA 1
ATOM 945 C C . VAL A 1 115 ? 5.206 -6.796 -5.908 1.00 95.19 115 VAL A C 1
ATOM 947 O O . VAL A 1 115 ? 4.294 -7.496 -6.358 1.00 95.19 115 VAL A O 1
ATOM 950 N N . GLN A 1 116 ? 6.197 -7.322 -5.185 1.00 94.75 116 GLN A N 1
ATOM 951 C CA . GLN A 1 116 ? 6.275 -8.750 -4.869 1.00 94.75 116 GLN A CA 1
ATOM 952 C C . GLN A 1 116 ? 5.119 -9.207 -3.977 1.00 94.75 116 GLN A C 1
ATOM 954 O O . GLN A 1 116 ? 4.511 -10.241 -4.244 1.00 94.75 116 GLN A O 1
ATOM 959 N N . THR A 1 117 ? 4.805 -8.450 -2.927 1.00 93.69 117 THR A N 1
ATOM 960 C CA . THR A 1 117 ? 3.774 -8.828 -1.953 1.00 93.69 117 THR A CA 1
ATOM 961 C C . THR A 1 117 ? 2.368 -8.744 -2.541 1.00 93.69 117 THR A C 1
ATOM 963 O O . THR A 1 117 ? 1.580 -9.665 -2.331 1.00 93.69 117 THR A O 1
ATOM 966 N N . MET A 1 118 ? 2.064 -7.709 -3.331 1.00 93.19 118 MET A N 1
ATOM 967 C CA . MET A 1 118 ? 0.730 -7.533 -3.913 1.00 93.19 118 MET A CA 1
ATOM 968 C C . MET A 1 118 ? 0.436 -8.521 -5.040 1.00 93.19 118 MET A C 1
ATOM 970 O O . MET A 1 118 ? -0.638 -9.117 -5.079 1.00 93.19 118 MET A O 1
ATOM 974 N N . PHE A 1 119 ? 1.388 -8.726 -5.953 1.00 94.62 119 PHE A N 1
ATOM 975 C CA . PHE A 1 119 ? 1.129 -9.489 -7.178 1.00 94.62 119 PHE A CA 1
ATOM 976 C C . PHE A 1 119 ? 1.770 -10.876 -7.199 1.00 94.62 119 PHE A C 1
ATOM 978 O O . PHE A 1 119 ? 1.537 -11.646 -8.133 1.00 94.62 119 PHE A O 1
ATOM 985 N N . ARG A 1 120 ? 2.578 -11.219 -6.186 1.00 94.06 120 ARG A N 1
ATOM 986 C CA . ARG A 1 120 ? 3.460 -12.402 -6.198 1.00 94.06 120 ARG A CA 1
ATOM 987 C C . ARG A 1 120 ? 4.410 -12.398 -7.401 1.00 94.06 120 ARG A C 1
ATOM 989 O O . ARG A 1 120 ? 4.778 -13.457 -7.912 1.00 94.06 120 ARG A O 1
ATOM 996 N N . ALA A 1 121 ? 4.777 -11.201 -7.859 1.00 93.44 121 ALA A N 1
ATOM 997 C CA . ALA A 1 121 ? 5.670 -11.006 -8.988 1.00 93.44 121 ALA A CA 1
ATOM 998 C C . ALA A 1 121 ? 7.077 -11.513 -8.654 1.00 93.44 121 ALA A C 1
ATOM 1000 O O . ALA A 1 121 ? 7.567 -11.349 -7.534 1.00 93.44 121 ALA A O 1
ATOM 1001 N N . LYS A 1 122 ? 7.756 -12.095 -9.642 1.00 93.44 122 LYS A N 1
ATOM 1002 C CA . LYS A 1 122 ? 9.134 -12.576 -9.497 1.00 93.44 122 LYS A CA 1
ATOM 1003 C C . LYS A 1 122 ? 10.099 -11.654 -10.219 1.00 93.44 122 LYS A C 1
ATOM 1005 O O . LYS A 1 122 ? 9.826 -11.177 -11.313 1.00 93.44 122 LYS A O 1
ATOM 1010 N N . SER A 1 123 ? 11.254 -11.429 -9.606 1.00 92.88 123 SER A N 1
ATOM 1011 C CA . SER A 1 123 ? 12.362 -10.726 -10.242 1.00 92.88 123 SER A CA 1
ATOM 1012 C C . SER A 1 123 ? 13.179 -11.711 -11.067 1.00 92.88 123 SER A C 1
ATOM 1014 O O . SER A 1 123 ? 13.769 -12.622 -10.492 1.00 92.88 123 SER A O 1
ATOM 1016 N N . MET A 1 124 ? 13.280 -11.496 -12.374 1.00 90.62 124 MET A N 1
ATOM 1017 C CA . MET A 1 124 ? 14.107 -12.314 -13.260 1.00 90.62 124 MET A CA 1
ATOM 1018 C C . MET A 1 124 ? 15.058 -11.436 -14.072 1.00 90.62 124 MET A C 1
ATOM 1020 O O . MET A 1 124 ? 14.786 -10.259 -14.307 1.00 90.62 124 MET A O 1
ATOM 1024 N N . ARG A 1 125 ? 16.192 -12.005 -14.486 1.00 91.19 125 ARG A N 1
ATOM 1025 C CA . ARG A 1 125 ? 17.096 -11.379 -15.452 1.00 91.19 125 ARG A CA 1
ATOM 1026 C C . ARG A 1 125 ? 16.940 -12.096 -16.782 1.00 91.19 125 ARG A C 1
ATOM 1028 O O . ARG A 1 125 ? 17.199 -13.293 -16.854 1.00 91.19 125 ARG A O 1
ATOM 1035 N N . VAL A 1 126 ? 16.539 -11.363 -17.808 1.00 87.19 126 VAL A N 1
ATOM 1036 C CA . VAL A 1 126 ? 16.313 -11.887 -19.159 1.00 87.19 126 VAL A CA 1
ATOM 1037 C C . VAL A 1 126 ? 17.249 -11.194 -20.142 1.00 87.19 126 VAL A C 1
ATOM 1039 O O . VAL A 1 126 ? 17.796 -10.129 -19.839 1.00 87.19 126 VAL A O 1
ATOM 1042 N N . ARG A 1 127 ? 17.476 -11.822 -21.298 1.00 85.62 127 ARG A N 1
ATOM 1043 C CA . ARG A 1 127 ? 18.144 -11.168 -22.424 1.00 85.62 127 ARG A CA 1
ATOM 1044 C C . ARG A 1 127 ? 17.090 -10.639 -23.385 1.00 85.62 127 ARG A C 1
ATOM 1046 O O . ARG A 1 127 ? 16.284 -11.424 -23.867 1.00 85.62 127 ARG A O 1
ATOM 1053 N N . ILE A 1 128 ? 17.106 -9.337 -23.640 1.00 77.12 128 ILE A N 1
ATOM 1054 C CA . ILE A 1 128 ? 16.250 -8.669 -24.626 1.00 77.12 128 ILE A CA 1
ATOM 1055 C C . ILE A 1 128 ? 17.191 -7.898 -25.545 1.00 77.12 128 ILE A C 1
ATOM 1057 O O . ILE A 1 128 ? 18.055 -7.181 -25.051 1.00 77.12 128 ILE A O 1
ATOM 1061 N N . SER A 1 129 ? 17.089 -8.122 -26.857 1.00 76.06 129 SER A N 1
ATOM 1062 C CA . SER A 1 129 ? 17.957 -7.492 -27.869 1.00 76.06 129 SER A CA 1
ATOM 1063 C C . SER A 1 129 ? 19.465 -7.606 -27.569 1.00 76.06 129 SER A C 1
ATOM 1065 O O . SER A 1 129 ? 20.234 -6.686 -27.797 1.00 76.06 129 SER A O 1
ATOM 1067 N N . GLY A 1 130 ? 19.906 -8.740 -27.009 1.00 83.81 130 GLY A N 1
ATOM 1068 C CA . GLY A 1 130 ? 21.312 -8.973 -26.641 1.00 83.81 130 GLY A CA 1
ATOM 1069 C C . GLY A 1 130 ? 21.729 -8.412 -25.274 1.00 83.81 130 GLY A C 1
ATOM 1070 O O . GLY A 1 130 ? 22.697 -8.903 -24.684 1.00 83.81 130 GLY A O 1
ATOM 1071 N N . GLU A 1 131 ? 20.957 -7.492 -24.698 1.00 83.81 131 GLU A N 1
ATOM 1072 C CA . GLU A 1 131 ? 21.231 -6.888 -23.397 1.00 83.81 131 GLU A CA 1
ATOM 1073 C C . GLU A 1 131 ? 20.600 -7.652 -22.232 1.00 83.81 131 GLU A C 1
ATOM 1075 O O . GLU A 1 131 ? 19.542 -8.270 -22.343 1.00 83.81 131 GLU A O 1
ATOM 1080 N N . ARG A 1 132 ? 21.251 -7.605 -21.063 1.00 84.81 132 ARG A N 1
ATOM 1081 C CA . ARG A 1 132 ? 20.730 -8.206 -19.828 1.00 84.81 132 ARG A CA 1
ATOM 1082 C C . ARG A 1 132 ? 19.904 -7.186 -19.058 1.00 84.81 132 ARG A C 1
ATOM 1084 O O . ARG A 1 132 ? 20.461 -6.273 -18.458 1.00 84.81 132 ARG A O 1
ATOM 1091 N N . VAL A 1 133 ? 18.604 -7.429 -18.961 1.00 90.06 133 VAL A N 1
ATOM 1092 C CA . VAL A 1 133 ? 17.665 -6.542 -18.266 1.00 90.06 133 VAL A CA 1
ATOM 1093 C C . VAL A 1 133 ? 16.925 -7.271 -17.148 1.00 90.06 133 VAL A C 1
ATOM 1095 O O . VAL A 1 133 ? 16.675 -8.477 -17.212 1.00 90.06 133 VAL A O 1
ATOM 1098 N N . TYR A 1 134 ? 16.591 -6.535 -16.087 1.00 90.94 134 TYR A N 1
ATOM 1099 C CA . TYR A 1 134 ? 15.773 -7.047 -14.990 1.00 90.94 134 TYR A CA 1
ATOM 1100 C C . TYR A 1 134 ? 14.294 -6.786 -15.261 1.00 90.94 134 TYR A C 1
ATOM 1102 O O . TYR A 1 134 ? 13.879 -5.649 -15.497 1.00 90.94 134 TYR A O 1
ATOM 1110 N N . VAL A 1 135 ? 13.493 -7.837 -15.142 1.00 93.44 135 VAL A N 1
ATOM 1111 C CA . VAL A 1 135 ? 12.048 -7.809 -15.359 1.00 93.44 135 VAL A CA 1
ATOM 1112 C C . VAL A 1 135 ? 11.308 -8.326 -14.133 1.00 93.44 135 VAL A C 1
ATOM 1114 O O . VAL A 1 135 ? 11.806 -9.168 -13.378 1.00 93.44 135 VAL A O 1
ATOM 1117 N N . TRP A 1 136 ? 10.109 -7.799 -13.936 1.00 95.25 136 TRP A N 1
ATOM 1118 C CA . TRP A 1 136 ? 9.082 -8.398 -13.105 1.00 95.25 136 TRP A CA 1
ATOM 1119 C C . TRP A 1 136 ? 8.256 -9.347 -13.964 1.00 95.25 136 TRP A C 1
ATOM 1121 O O . TRP A 1 136 ? 7.695 -8.916 -14.964 1.00 95.25 136 TRP A O 1
ATOM 1131 N N . VAL A 1 137 ? 8.186 -10.616 -13.573 1.00 94.56 137 VAL A N 1
ATOM 1132 C CA . VAL A 1 137 ? 7.360 -11.650 -14.213 1.00 94.56 137 VAL A CA 1
ATOM 1133 C C . VAL A 1 137 ? 6.123 -11.895 -13.357 1.00 94.56 137 VAL A C 1
ATOM 1135 O O . VAL A 1 137 ? 6.229 -11.941 -12.126 1.00 94.56 137 VAL A O 1
ATOM 1138 N N . GLY A 1 138 ? 4.971 -12.087 -13.995 1.00 92.69 138 GLY A N 1
ATOM 1139 C CA . GLY A 1 138 ? 3.691 -12.312 -13.322 1.00 92.69 138 GLY A CA 1
ATOM 1140 C C . GLY A 1 138 ? 2.806 -11.065 -13.231 1.00 92.69 138 GLY A C 1
ATOM 1141 O O . GLY A 1 138 ? 1.804 -11.092 -12.511 1.00 92.69 138 GLY A O 1
ATOM 1142 N N . ILE A 1 139 ? 3.178 -9.976 -13.914 1.00 95.62 139 ILE A N 1
ATOM 1143 C CA . ILE A 1 139 ? 2.445 -8.703 -13.933 1.00 95.62 139 ILE A CA 1
ATOM 1144 C C . ILE A 1 139 ? 2.445 -8.078 -15.325 1.00 95.62 139 ILE A C 1
ATOM 1146 O O . ILE A 1 139 ? 3.391 -8.263 -16.090 1.00 95.62 139 ILE A O 1
ATOM 1150 N N . ARG A 1 140 ? 1.421 -7.278 -15.621 1.00 94.69 140 ARG A N 1
ATOM 1151 C CA . ARG A 1 140 ? 1.344 -6.432 -16.819 1.00 94.69 140 ARG A CA 1
ATOM 1152 C C . ARG A 1 140 ? 0.654 -5.100 -16.518 1.00 94.69 140 ARG A C 1
ATOM 1154 O O . ARG A 1 140 ? 0.020 -4.947 -15.474 1.00 94.69 140 ARG A O 1
ATOM 1161 N N . TRP A 1 141 ? 0.772 -4.156 -17.447 1.00 94.75 141 TRP A N 1
ATOM 1162 C CA . TRP A 1 141 ? -0.008 -2.920 -17.430 1.00 94.75 141 TRP A CA 1
ATOM 1163 C C . TRP A 1 141 ? -1.479 -3.208 -17.726 1.00 94.75 141 TRP A C 1
ATOM 1165 O O . TRP A 1 141 ? -1.788 -4.046 -18.579 1.00 94.75 141 TRP A O 1
ATOM 1175 N N . LYS A 1 142 ? -2.383 -2.502 -17.049 1.00 93.25 142 LYS A N 1
ATOM 1176 C CA . LYS A 1 142 ? -3.810 -2.541 -17.371 1.00 93.25 142 LYS A CA 1
ATOM 1177 C C . LYS A 1 142 ? -4.095 -1.835 -18.694 1.00 93.25 142 LYS A C 1
ATOM 1179 O O . LYS A 1 142 ? -3.362 -0.952 -19.124 1.00 93.25 142 LYS A O 1
ATOM 1184 N N . GLU A 1 143 ? -5.199 -2.216 -19.325 1.00 74.94 143 GLU A N 1
ATOM 1185 C CA . GLU A 1 143 ? -5.579 -1.795 -20.680 1.00 74.94 143 GLU A CA 1
ATOM 1186 C C . GLU A 1 143 ? -5.716 -0.273 -20.871 1.00 74.94 143 GLU A C 1
ATOM 1188 O O . GLU A 1 143 ? -5.479 0.219 -21.971 1.00 74.94 143 GLU A O 1
ATOM 1193 N N . GLN A 1 144 ? -6.008 0.475 -19.802 1.00 61.69 144 GLN A N 1
ATOM 1194 C CA . GLN A 1 144 ? -6.086 1.942 -19.814 1.00 61.69 144 GLN A CA 1
ATOM 1195 C C . GLN A 1 144 ? -4.753 2.622 -20.189 1.00 61.69 144 GLN A C 1
ATOM 1197 O O . GLN A 1 144 ? -4.779 3.702 -20.757 1.00 61.69 144 GLN A O 1
ATOM 1202 N N . GLU A 1 145 ? -3.607 1.965 -19.982 1.00 56.22 145 GLU A N 1
ATOM 1203 C CA . GLU A 1 145 ? -2.270 2.485 -20.330 1.00 56.22 145 GLU A CA 1
ATOM 1204 C C . GLU A 1 145 ? -1.792 2.057 -21.730 1.00 56.22 145 GLU A C 1
ATOM 1206 O O . GLU A 1 145 ? -0.690 2.405 -22.151 1.00 56.22 145 GLU A O 1
ATOM 1211 N N . LYS A 1 146 ? -2.578 1.266 -22.477 1.00 49.47 146 LYS A N 1
ATOM 1212 C CA . LYS A 1 146 ? -2.183 0.856 -23.838 1.00 49.47 146 LYS A CA 1
ATOM 1213 C C . LYS A 1 146 ? -2.327 1.987 -24.866 1.00 49.47 146 LYS A C 1
ATOM 1215 O O . LYS A 1 146 ? -1.751 1.869 -25.942 1.00 49.47 146 LYS A O 1
ATOM 1220 N N . GLN A 1 147 ? -3.101 3.035 -24.566 1.00 37.50 147 GLN A N 1
ATOM 1221 C CA . GLN A 1 147 ? -3.449 4.099 -25.522 1.00 37.50 147 GLN A CA 1
ATOM 1222 C C . GLN A 1 147 ? -2.471 5.286 -25.522 1.00 37.50 147 GLN A C 1
ATOM 1224 O O . GLN A 1 147 ? -2.356 5.944 -26.548 1.00 37.50 147 GLN A O 1
ATOM 1229 N N . ASP A 1 148 ? -1.685 5.483 -24.459 1.00 40.34 148 ASP A N 1
ATOM 1230 C CA . ASP A 1 148 ? -0.690 6.570 -24.370 1.00 40.34 148 ASP A CA 1
ATOM 1231 C C . ASP A 1 148 ? 0.685 6.193 -24.956 1.00 40.34 148 ASP A C 1
ATOM 1233 O O . ASP A 1 148 ? 1.683 6.887 -24.767 1.00 40.34 148 ASP A O 1
ATOM 1237 N N . GLN A 1 149 ? 0.758 5.084 -25.700 1.00 43.38 149 GLN A N 1
ATOM 1238 C CA . GLN A 1 149 ? 1.952 4.685 -26.446 1.00 43.38 149 GLN A CA 1
ATOM 1239 C C . GLN A 1 149 ? 1.917 5.195 -27.895 1.00 43.38 149 GLN A C 1
ATOM 1241 O O . GLN A 1 149 ? 1.996 4.411 -28.839 1.00 43.38 149 GLN A O 1
ATOM 1246 N N . GLU A 1 150 ? 1.863 6.514 -28.081 1.00 33.00 150 GLU A N 1
ATOM 1247 C CA . GLU A 1 150 ? 2.591 7.138 -29.191 1.00 33.00 150 GLU A CA 1
ATOM 1248 C C . GLU A 1 150 ? 3.887 7.723 -28.612 1.00 33.00 150 GLU A C 1
ATOM 1250 O O . GLU A 1 150 ? 3.834 8.477 -27.639 1.00 33.00 150 GLU A O 1
ATOM 1255 N N . PRO A 1 151 ? 5.074 7.359 -29.129 1.00 33.16 151 PRO A N 1
ATOM 1256 C CA . PRO A 1 151 ? 6.335 7.790 -28.545 1.00 33.16 151 PRO A CA 1
ATOM 1257 C C . PRO A 1 151 ? 6.544 9.291 -28.786 1.00 33.16 151 PRO A C 1
ATOM 1259 O O . PRO A 1 151 ? 7.119 9.702 -29.793 1.00 33.16 151 PRO A O 1
ATOM 1262 N N . SER A 1 152 ? 6.109 10.130 -27.846 1.00 32.22 152 SER A N 1
ATOM 1263 C CA . SER A 1 152 ? 6.545 11.520 -27.788 1.00 32.22 152 SER A CA 1
ATOM 1264 C C . SER A 1 152 ? 8.001 11.545 -27.328 1.00 32.22 152 SER A C 1
ATOM 1266 O O . SER A 1 152 ? 8.309 11.191 -26.190 1.00 32.22 152 SER A O 1
ATOM 1268 N N . ASN A 1 153 ? 8.882 11.932 -28.249 1.00 34.50 153 ASN A N 1
ATOM 1269 C CA . ASN A 1 153 ? 10.315 12.160 -28.078 1.00 34.50 153 ASN A CA 1
ATOM 1270 C C . ASN A 1 153 ? 10.695 12.734 -26.697 1.00 34.50 153 ASN A C 1
ATOM 1272 O O . ASN A 1 153 ? 10.738 13.949 -26.511 1.00 34.50 153 ASN A O 1
ATOM 1276 N N . LEU A 1 154 ? 11.087 11.868 -25.764 1.00 28.80 154 LEU A N 1
ATOM 1277 C CA . LEU A 1 154 ? 12.124 12.185 -24.790 1.00 28.80 154 LEU A CA 1
ATOM 1278 C C . LEU A 1 154 ? 13.343 11.360 -25.177 1.00 28.80 154 LEU A C 1
ATOM 1280 O O . LEU A 1 154 ? 13.245 10.144 -25.302 1.00 28.80 154 LEU A O 1
ATOM 1284 N N . ASN A 1 155 ? 14.447 12.064 -25.421 1.00 33.53 155 ASN A N 1
ATOM 1285 C CA . ASN A 1 155 ? 15.708 11.575 -25.966 1.00 33.53 155 ASN A CA 1
ATOM 1286 C C . ASN A 1 155 ? 16.079 10.178 -25.437 1.00 33.53 155 ASN A C 1
ATOM 1288 O O . ASN A 1 155 ? 16.578 10.026 -24.319 1.00 33.53 155 ASN A O 1
ATOM 1292 N N . TYR A 1 156 ? 15.793 9.168 -26.257 1.00 38.91 156 TYR A N 1
ATOM 1293 C CA . TYR A 1 156 ? 16.240 7.804 -26.060 1.00 38.91 156 TYR A CA 1
ATOM 1294 C C . TYR A 1 156 ? 17.749 7.793 -26.301 1.00 38.91 156 TYR A C 1
ATOM 1296 O O . TYR A 1 156 ? 18.199 8.068 -27.407 1.00 38.91 156 TYR A O 1
ATOM 1304 N N . GLY A 1 157 ? 18.527 7.468 -25.267 1.00 34.34 157 GLY A N 1
ATOM 1305 C CA . GLY A 1 157 ? 19.831 6.860 -25.505 1.00 34.34 157 GLY A CA 1
ATOM 1306 C C . GLY A 1 157 ? 19.575 5.558 -26.257 1.00 34.34 157 GLY A C 1
ATOM 1307 O O . GLY A 1 157 ? 18.833 4.714 -25.752 1.00 34.34 157 GLY A O 1
ATOM 1308 N N . ASP A 1 158 ? 20.091 5.501 -27.479 1.00 35.59 158 ASP A N 1
ATOM 1309 C CA . ASP A 1 158 ? 19.839 4.505 -28.515 1.00 35.59 158 ASP A CA 1
ATOM 1310 C C . ASP A 1 158 ? 19.773 3.057 -27.989 1.00 35.59 158 ASP A C 1
ATOM 1312 O O . ASP A 1 158 ? 20.679 2.595 -27.304 1.00 35.59 158 ASP A O 1
ATOM 1316 N N . GLU A 1 159 ? 18.686 2.340 -28.294 1.00 34.88 159 GLU A N 1
ATOM 1317 C CA . GLU A 1 159 ? 18.660 1.266 -29.304 1.00 34.88 159 GLU A CA 1
ATOM 1318 C C . GLU A 1 159 ? 17.355 0.439 -29.212 1.00 34.88 159 GLU A C 1
ATOM 1320 O O . GLU A 1 159 ? 17.011 -0.172 -28.203 1.00 34.88 159 GLU A O 1
ATOM 1325 N N . ASP A 1 160 ? 16.644 0.440 -30.341 1.00 36.06 160 ASP A N 1
ATOM 1326 C CA . ASP A 1 160 ? 15.667 -0.545 -30.819 1.00 36.06 160 ASP A CA 1
ATOM 1327 C C . ASP A 1 160 ? 14.354 -0.784 -30.029 1.00 36.06 160 ASP A C 1
ATOM 1329 O O . ASP A 1 160 ? 14.169 -1.739 -29.272 1.00 36.06 160 ASP A O 1
ATOM 1333 N N . SER A 1 161 ? 13.365 0.063 -30.335 1.00 36.62 161 SER A N 1
ATOM 1334 C CA . SER A 1 161 ? 11.959 -0.025 -29.900 1.00 36.62 161 SER A CA 1
ATOM 1335 C C . SER A 1 161 ? 11.118 -1.058 -30.695 1.00 36.62 161 SER A C 1
ATOM 1337 O O . SER A 1 161 ? 9.921 -1.222 -30.453 1.00 36.62 161 SER A O 1
ATOM 1339 N N . SER A 1 162 ? 11.703 -1.796 -31.649 1.00 33.00 162 SER A N 1
ATOM 1340 C CA . SER A 1 162 ? 10.937 -2.592 -32.629 1.00 33.00 162 SER A CA 1
ATOM 1341 C C . SER A 1 162 ? 10.572 -4.027 -32.190 1.00 33.00 162 SER A C 1
ATOM 1343 O O . SER A 1 162 ? 9.838 -4.729 -32.888 1.00 33.00 162 SER A O 1
ATOM 1345 N N . SER A 1 163 ? 11.021 -4.507 -31.024 1.00 36.09 163 SER A N 1
ATOM 1346 C CA . SER A 1 163 ? 10.930 -5.940 -30.670 1.00 36.09 163 SER A CA 1
ATOM 1347 C C . SER A 1 163 ? 9.688 -6.376 -29.862 1.00 36.09 163 SER A C 1
ATOM 1349 O O . SER A 1 163 ? 9.489 -7.569 -29.631 1.00 36.09 163 SER A O 1
ATOM 1351 N N . TYR A 1 164 ? 8.786 -5.465 -29.478 1.00 39.28 164 TYR A N 1
ATOM 1352 C CA . TYR A 1 164 ? 7.754 -5.752 -28.459 1.00 39.28 164 TYR A CA 1
ATOM 1353 C C . TYR A 1 164 ? 6.439 -6.398 -28.936 1.00 39.28 164 TYR A C 1
ATOM 1355 O O . TYR A 1 164 ? 5.520 -6.548 -28.133 1.00 39.28 164 TYR A O 1
ATOM 1363 N N . ARG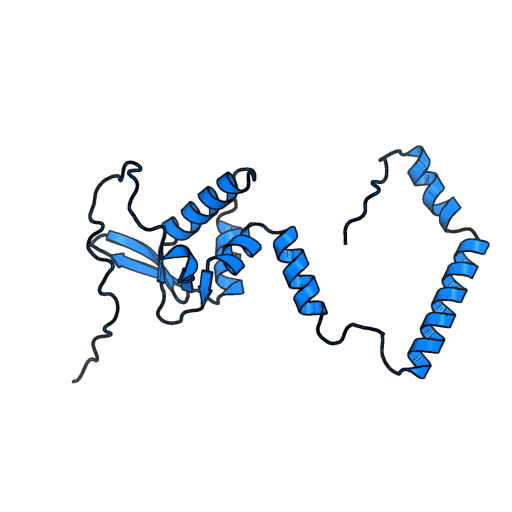 A 1 165 ? 6.311 -6.833 -30.199 1.00 36.34 165 ARG A N 1
ATOM 1364 C CA . ARG A 1 165 ? 5.079 -7.513 -30.675 1.00 36.34 165 ARG A CA 1
ATOM 1365 C C . ARG A 1 165 ? 5.118 -9.043 -30.723 1.00 36.34 165 ARG A C 1
ATOM 1367 O O . ARG A 1 165 ? 4.105 -9.637 -31.074 1.00 36.34 165 ARG A O 1
ATOM 1374 N N . ARG A 1 166 ? 6.214 -9.710 -30.349 1.00 35.72 166 ARG A N 1
ATOM 1375 C CA . ARG A 1 166 ? 6.264 -11.187 -30.300 1.00 35.72 166 ARG A CA 1
ATOM 1376 C C . ARG A 1 166 ? 7.078 -11.694 -29.113 1.00 35.72 166 ARG A C 1
ATOM 1378 O O . ARG A 1 166 ? 8.246 -12.021 -29.251 1.00 35.72 166 ARG A O 1
ATOM 1385 N N . LEU A 1 167 ? 6.447 -11.797 -27.950 1.00 39.84 167 LEU A N 1
ATOM 1386 C CA . LEU A 1 167 ? 6.936 -12.606 -26.828 1.00 39.84 167 LEU A CA 1
ATOM 1387 C C . LEU A 1 167 ? 5.754 -13.436 -26.328 1.00 39.84 167 LEU A C 1
ATOM 1389 O O . LEU A 1 167 ? 5.148 -13.149 -25.301 1.00 39.84 167 LEU A O 1
ATOM 1393 N N . GLY A 1 168 ? 5.359 -14.401 -27.154 1.00 41.72 168 GLY A N 1
ATOM 1394 C CA . GLY A 1 168 ? 4.163 -15.202 -26.947 1.00 41.72 168 GLY A CA 1
ATOM 1395 C C . GLY A 1 168 ? 4.153 -16.476 -27.776 1.00 41.72 168 GLY A C 1
ATOM 1396 O O . GLY A 1 168 ? 3.117 -16.794 -28.332 1.00 41.72 168 GLY A O 1
ATOM 1397 N N . GLU A 1 169 ? 5.276 -17.190 -27.860 1.00 29.12 169 GLU A N 1
ATOM 1398 C CA . GLU A 1 169 ? 5.262 -18.622 -28.176 1.00 29.12 169 GLU A CA 1
ATOM 1399 C C . GLU A 1 169 ? 6.291 -19.316 -27.271 1.00 29.12 169 GLU A C 1
ATOM 1401 O O . GLU A 1 169 ? 7.487 -19.045 -27.391 1.00 29.12 169 GLU A O 1
ATOM 1406 N N . PRO A 1 170 ? 5.864 -20.140 -26.297 1.00 35.00 170 PRO A N 1
ATOM 1407 C CA . PRO A 1 170 ? 6.772 -21.080 -25.664 1.00 35.00 170 PRO A CA 1
ATOM 1408 C C . PRO A 1 170 ? 7.074 -22.185 -26.681 1.00 35.00 170 PRO A C 1
ATOM 1410 O O . PRO A 1 170 ? 6.159 -22.879 -27.124 1.00 35.00 170 PRO A O 1
ATOM 1413 N N . GLU A 1 171 ? 8.343 -22.342 -27.062 1.00 32.72 171 GLU A N 1
ATOM 1414 C CA . GLU A 1 171 ? 8.785 -23.507 -27.829 1.00 32.72 171 GLU A CA 1
ATOM 1415 C C . GLU A 1 171 ? 8.506 -24.764 -26.992 1.00 32.72 171 GLU A C 1
ATOM 1417 O O . GLU A 1 171 ? 9.095 -24.980 -25.931 1.00 32.72 171 GLU A O 1
ATOM 1422 N N . LEU A 1 172 ? 7.536 -25.559 -27.445 1.00 34.59 172 LEU A N 1
ATOM 1423 C CA . LEU A 1 172 ? 7.333 -26.923 -26.982 1.00 34.59 172 LEU A CA 1
ATOM 1424 C C . LEU A 1 172 ? 8.497 -27.752 -27.524 1.00 34.59 172 LEU A C 1
ATOM 1426 O O . LEU A 1 172 ? 8.554 -28.036 -28.718 1.00 34.59 172 LEU A O 1
ATOM 1430 N N . GLU A 1 173 ? 9.422 -28.126 -26.644 1.00 37.31 173 GLU A N 1
ATOM 1431 C CA . GLU A 1 173 ? 10.392 -29.178 -26.929 1.00 37.31 173 GLU A CA 1
ATOM 1432 C C . GLU A 1 173 ? 9.628 -30.491 -27.165 1.00 37.31 173 GLU A C 1
ATOM 1434 O O . GLU A 1 173 ? 8.962 -31.008 -26.265 1.00 37.31 173 GLU A O 1
ATOM 1439 N N . THR A 1 174 ? 9.716 -31.034 -28.379 1.00 35.06 174 THR A N 1
ATOM 1440 C CA . THR A 1 174 ? 9.412 -32.443 -28.652 1.00 35.06 174 THR A CA 1
ATOM 1441 C C . THR A 1 174 ? 10.687 -33.139 -29.112 1.00 35.06 174 THR A C 1
ATOM 1443 O O . THR A 1 174 ? 11.213 -32.774 -30.161 1.00 35.06 174 THR A O 1
ATOM 1446 N N . GLU A 1 175 ? 11.120 -34.076 -28.259 1.00 42.31 175 GLU A N 1
ATOM 1447 C CA . GLU A 1 175 ? 12.032 -35.237 -28.400 1.00 42.31 175 GLU A CA 1
ATOM 1448 C C . GLU A 1 175 ? 13.138 -35.240 -29.469 1.00 42.31 175 GLU A C 1
ATOM 1450 O O . GLU A 1 175 ? 12.841 -35.254 -30.684 1.00 42.31 175 GLU A O 1
#

Radius of gyration: 25.96 Å; Cα contacts (8 Å, |Δi|>4): 117; chains: 1; bounding box: 50×59×70 Å